Protein AF-A0A7L3MEQ2-F1 (afdb_monomer)

InterPro domains:
  IPR001356 Homeodomain [PF00046] (58-109)
  IPR001356 Homeodomain [PS50071] (55-110)
  IPR001356 Homeodomain [cd00086] (55-109)
  IPR009057 Homedomain-like superfamily [SSF46689] (55-109)
  IPR017970 Homeobox, conserved site [PS00027] (86-109)
  IPR031701 Homeobox protein SIX1, N-terminal SD domain [PF16878] (5-46)

Sequence (110 aa):
YCKAEEKEELVQLWHEIHYRRVMKKQQTDFLTPLQKFRCRKRNPPPISLCPEGLKNRNYSEEVRQHLHRFAAEVTANPDKKQREGLAQDMNLQPTQVYNWFANYRRRQKS

Radius of gyration: 19.05 Å; Cα contacts (8 Å, |Δi|>4): 54; chains: 1; bounding box: 41×40×46 Å

Nearest PDB structures (foldseek):
  2d5v-assembly2_B  TM=6.327E-01  e=1.470E-02  Rattus norvegicus
  1x2m-assembly1_A  TM=7.066E-01  e=2.693E-02  Mus musculus
  1uhs-assembly1_A  TM=7.875E-01  e=6.288E-02  Mus musculus
  3a01-assembly2_F  TM=8.171E-01  e=1.085E-01  Drosophila melanogaster
  5wc9-assembly2_F  TM=6.638E-01  e=9.608E-02  Homo sapiens

Solvent-accessible surface area (backbone atoms only — not comparable to full-atom values): 6622 Å² total; per-residue (Å²): 135,84,52,72,66,60,42,50,52,52,51,51,50,53,50,49,58,54,48,54,54,51,23,64,75,67,75,40,97,72,72,56,74,67,54,49,50,53,48,44,71,75,55,63,76,55,54,93,72,32,79,85,53,81,80,78,85,68,75,54,70,66,58,50,52,52,54,52,48,42,36,74,77,74,44,66,74,66,53,73,69,55,30,46,50,55,9,61,79,65,76,47,53,47,66,57,46,50,52,47,39,58,50,51,57,52,60,77,75,108

Secondary structure (DSSP, 8-state):
---HHHHHHHHHHHHHHHHHHHHHHHT-S---HHHHHHHHHHSPPPTTT-TT-S---SPPHHHHHHHHHHHHHT-SS--HHHHHHHHHHTT--HHHHHHHHHHHHHHHT-

Mean predicted aligned error: 6.54 Å

Foldseek 3Di:
DQDPVNLVVVQVVQLVVQQVVVCVVVVHPDDDPVRSVVSCVVRPDDCVSPVVTDPDPDDDPVLVVVLVCCCVPPHLDDDQVRLVVSCVVRVHDSVVSVVVSVVVVVVVVD

Structure (mmCIF, N/CA/C/O backbone):
data_AF-A0A7L3MEQ2-F1
#
_entry.id   AF-A0A7L3MEQ2-F1
#
loop_
_atom_site.group_PDB
_atom_site.id
_atom_site.type_symbol
_atom_site.label_atom_id
_atom_site.label_alt_id
_atom_site.label_comp_id
_atom_site.label_asym_id
_atom_site.label_entity_id
_atom_site.label_seq_id
_atom_site.pdbx_PDB_ins_code
_atom_site.Cartn_x
_atom_site.Cartn_y
_atom_site.Cartn_z
_atom_site.occupancy
_atom_site.B_iso_or_equiv
_atom_site.auth_seq_id
_atom_site.auth_comp_id
_atom_site.auth_asym_id
_atom_site.auth_atom_id
_atom_site.pdbx_PDB_model_num
ATOM 1 N N . TYR A 1 1 ? -24.417 21.420 8.925 1.00 51.28 1 TYR A N 1
ATOM 2 C CA . TYR A 1 1 ? -23.132 21.067 8.292 1.00 51.28 1 TYR A CA 1
ATOM 3 C C . TYR A 1 1 ? -22.180 20.665 9.405 1.00 51.28 1 TYR A C 1
ATOM 5 O O . TYR A 1 1 ? -21.878 21.510 10.232 1.00 51.28 1 TYR A O 1
ATOM 13 N N . CYS A 1 2 ? -21.806 19.388 9.489 1.00 57.00 2 CYS A N 1
ATOM 14 C CA . CYS A 1 2 ? -20.800 18.907 10.445 1.00 57.00 2 CYS A CA 1
ATOM 15 C C . CYS A 1 2 ? -19.416 19.306 9.907 1.00 57.00 2 CYS A C 1
ATOM 17 O O . CYS A 1 2 ? -19.171 19.151 8.705 1.00 57.00 2 CYS A O 1
ATOM 19 N N . LYS A 1 3 ? -18.557 19.896 10.740 1.00 68.00 3 LYS A N 1
ATOM 20 C CA . LYS A 1 3 ? -17.231 20.380 10.324 1.00 68.00 3 LYS A CA 1
ATOM 21 C C . LYS A 1 3 ? -16.313 19.197 9.990 1.00 68.00 3 LYS A C 1
ATOM 23 O O . LYS A 1 3 ? -16.517 18.082 10.463 1.00 68.00 3 LYS A O 1
ATOM 28 N N . ALA A 1 4 ? -15.295 19.424 9.159 1.00 66.31 4 ALA A N 1
ATOM 29 C CA . ALA A 1 4 ? -14.354 18.370 8.763 1.00 66.31 4 ALA A CA 1
ATOM 30 C C . ALA A 1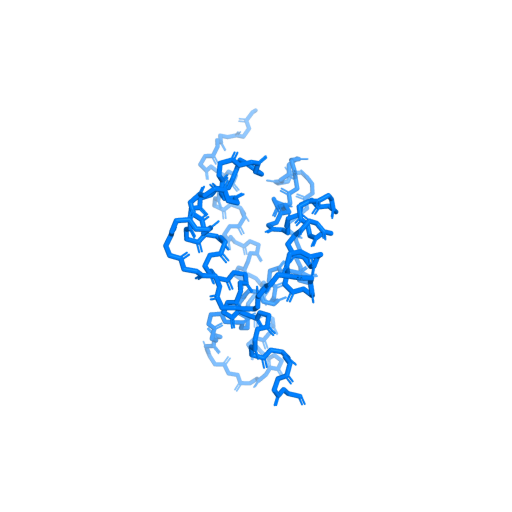 4 ? -13.616 17.753 9.970 1.00 66.31 4 ALA A C 1
ATOM 32 O O . ALA A 1 4 ? -13.458 16.538 10.020 1.00 66.31 4 ALA A O 1
ATOM 33 N N . GLU A 1 5 ? -13.262 18.570 10.966 1.00 67.12 5 GLU A N 1
ATOM 34 C CA . GLU A 1 5 ? -12.628 18.141 12.224 1.00 67.12 5 GLU A CA 1
ATOM 35 C C . GLU A 1 5 ? -13.544 17.222 13.050 1.00 67.12 5 GLU A C 1
ATOM 37 O O . GLU A 1 5 ? -13.137 16.132 13.444 1.00 67.12 5 GLU A O 1
ATOM 42 N N . GLU A 1 6 ? -14.822 17.585 13.202 1.00 71.31 6 GLU A N 1
ATOM 43 C CA . GLU A 1 6 ? -15.826 16.757 13.895 1.00 71.31 6 GLU A CA 1
ATOM 44 C C . GLU A 1 6 ? -15.971 15.379 13.225 1.00 71.31 6 GLU A C 1
A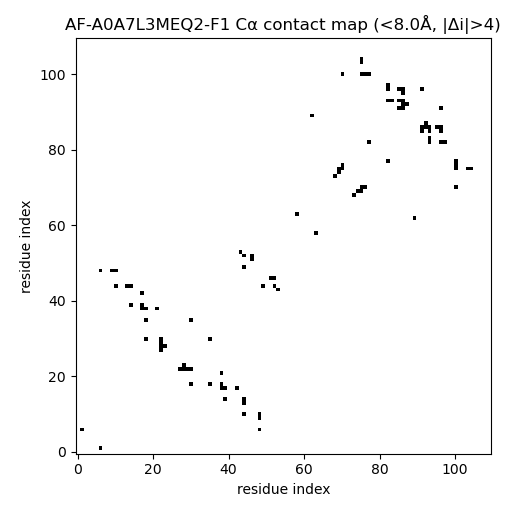TOM 46 O O . GLU A 1 6 ? -16.118 14.346 13.877 1.00 71.31 6 GLU A O 1
ATOM 51 N N . LYS A 1 7 ? -15.879 15.331 11.893 1.00 76.25 7 LYS A N 1
ATOM 52 C CA . LYS A 1 7 ? -15.942 14.082 11.128 1.00 76.25 7 LYS A CA 1
ATOM 53 C C . LYS A 1 7 ? -14.703 13.205 11.337 1.00 76.25 7 LYS A C 1
ATOM 55 O O . LYS A 1 7 ? -14.833 11.980 11.377 1.00 76.25 7 LYS A O 1
ATOM 60 N N . GLU A 1 8 ? -13.520 13.797 11.492 1.00 81.94 8 GLU A N 1
ATOM 61 C CA . GLU A 1 8 ? -12.298 13.058 11.828 1.00 81.94 8 GLU A CA 1
ATOM 62 C C . GLU A 1 8 ? -12.371 12.452 13.231 1.00 81.94 8 GLU A C 1
ATOM 64 O O . GLU A 1 8 ? -12.064 11.268 13.397 1.00 81.94 8 GLU A O 1
ATOM 69 N N . GLU A 1 9 ? -12.849 13.209 14.218 1.00 87.69 9 GLU A N 1
ATOM 70 C CA . GLU A 1 9 ? -13.056 12.728 15.588 1.00 87.69 9 GLU A CA 1
ATOM 71 C C . GLU A 1 9 ? -14.042 11.554 15.639 1.00 87.69 9 GLU A C 1
ATOM 73 O O . GLU A 1 9 ? -13.774 10.529 16.271 1.00 87.69 9 GLU A O 1
ATOM 78 N N . LEU 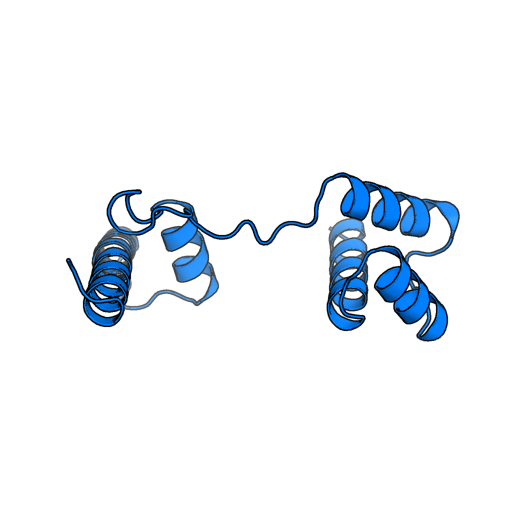A 1 10 ? -15.152 11.636 14.897 1.00 89.81 10 LEU A N 1
ATOM 79 C CA . LEU A 1 10 ? -16.134 10.551 14.812 1.00 89.81 10 LEU A CA 1
ATOM 80 C C . LEU A 1 10 ? -15.544 9.275 14.195 1.00 89.81 10 LEU A C 1
ATOM 82 O O . LEU A 1 10 ? -15.837 8.163 14.644 1.00 89.81 10 LEU A O 1
ATOM 86 N N . VAL A 1 11 ? -14.676 9.411 13.190 1.00 89.19 11 VAL A N 1
ATOM 87 C CA . VAL A 1 11 ? -13.953 8.274 12.602 1.00 89.19 11 VAL A CA 1
ATOM 88 C C . VAL A 1 11 ? -12.941 7.687 13.592 1.00 89.19 11 VAL A C 1
ATOM 90 O O . VAL A 1 11 ? -12.785 6.463 13.661 1.00 89.19 11 VAL A O 1
ATOM 93 N N . GLN A 1 12 ? -12.259 8.519 14.381 1.00 91.00 12 GLN A N 1
ATOM 94 C CA . GLN A 1 12 ? -11.364 8.046 15.440 1.00 91.00 12 GLN A CA 1
ATOM 95 C C . GLN A 1 12 ? -12.132 7.263 16.512 1.00 91.00 12 GLN A C 1
ATOM 97 O O . GLN A 1 12 ? -11.740 6.137 16.833 1.00 91.00 12 GLN A O 1
ATOM 102 N N . LEU A 1 13 ? -13.265 7.793 16.979 1.00 94.25 13 LEU A N 1
ATOM 103 C CA . LEU A 1 13 ? -14.128 7.134 17.957 1.00 94.25 13 LEU A CA 1
ATOM 104 C C . LEU A 1 13 ? -14.656 5.791 17.435 1.00 94.25 13 LEU A C 1
ATOM 106 O O . LEU A 1 13 ? -14.622 4.786 18.150 1.00 94.25 13 LEU A O 1
ATOM 110 N N . TRP A 1 14 ? -15.076 5.739 16.167 1.00 94.06 14 TRP A N 1
ATOM 111 C CA . TRP A 1 14 ? -15.472 4.494 15.508 1.00 94.06 14 TRP A CA 1
ATOM 112 C C . TRP A 1 14 ? -14.360 3.441 15.588 1.00 94.06 14 TRP A C 1
ATOM 114 O O . TRP A 1 14 ? -14.583 2.312 16.036 1.00 94.06 14 TRP A O 1
ATOM 124 N N . HIS A 1 15 ? -13.134 3.810 15.206 1.00 94.50 15 HIS A N 1
ATOM 125 C CA . HIS A 1 15 ? -11.994 2.902 15.283 1.00 94.50 15 HIS A CA 1
ATOM 126 C C . HIS A 1 15 ? -11.721 2.429 16.714 1.00 94.50 15 HIS A C 1
ATOM 128 O O . HIS A 1 15 ? -11.468 1.241 16.921 1.00 94.50 15 HIS A O 1
ATOM 134 N N . GLU A 1 16 ? -11.795 3.325 17.696 1.00 96.06 16 GLU A N 1
ATOM 135 C CA . GLU A 1 16 ? -11.529 2.999 19.093 1.00 96.06 16 GLU A CA 1
ATOM 136 C C . GLU A 1 16 ? -12.547 2.013 19.674 1.00 96.06 16 GLU A C 1
ATOM 138 O O . GLU A 1 16 ? -12.154 1.020 20.296 1.00 96.06 16 GLU A O 1
ATOM 143 N N . ILE A 1 17 ? -13.839 2.203 19.392 1.00 96.62 17 ILE A N 1
ATOM 144 C CA . ILE A 1 17 ? -14.897 1.263 19.792 1.00 96.62 17 ILE A CA 1
ATOM 145 C C . ILE A 1 17 ? -14.588 -0.143 19.262 1.00 96.62 17 ILE A C 1
ATOM 147 O O . ILE A 1 17 ? -14.666 -1.132 20.000 1.00 96.62 17 ILE A O 1
ATOM 151 N N . HIS A 1 18 ? -14.198 -0.254 17.991 1.00 97.06 18 HIS A N 1
ATOM 152 C CA . HIS A 1 18 ? -13.872 -1.545 17.392 1.00 97.06 18 HIS A CA 1
ATOM 153 C C . HIS A 1 18 ? -12.564 -2.142 17.928 1.00 97.06 18 HIS A C 1
ATOM 155 O O . HIS A 1 18 ? -12.501 -3.359 18.124 1.00 97.06 18 HIS A O 1
ATOM 161 N N . TYR A 1 19 ? -11.549 -1.329 18.234 1.00 97.75 19 TYR A N 1
ATOM 162 C CA . TYR A 1 19 ? -10.332 -1.816 18.888 1.00 97.75 19 TYR A CA 1
ATOM 163 C C . TYR A 1 19 ? -10.632 -2.399 20.264 1.00 97.75 19 TYR A C 1
ATOM 165 O O . TYR A 1 19 ? -10.241 -3.538 20.513 1.00 97.75 19 TYR A O 1
ATOM 173 N N . ARG A 1 20 ? -11.397 -1.691 21.106 1.00 97.25 20 ARG A N 1
ATOM 174 C CA . ARG A 1 20 ?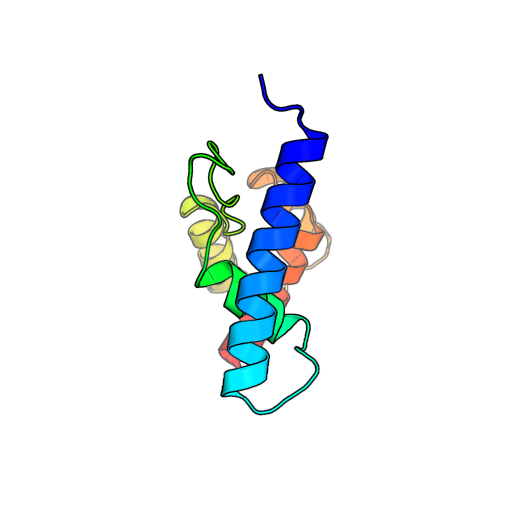 -11.789 -2.168 22.443 1.00 97.25 20 ARG A CA 1
ATOM 175 C C . ARG A 1 20 ? -12.560 -3.489 22.375 1.00 97.25 20 ARG A C 1
ATOM 177 O O . ARG A 1 20 ? -12.310 -4.397 23.164 1.00 97.25 20 ARG A O 1
ATOM 184 N N . ARG A 1 21 ? -13.450 -3.653 21.388 1.00 96.81 21 ARG A N 1
ATOM 185 C CA . ARG A 1 21 ? -14.163 -4.927 21.154 1.00 96.81 21 ARG A CA 1
ATOM 186 C C . ARG A 1 21 ? -13.212 -6.075 20.802 1.00 96.81 21 ARG A C 1
ATOM 188 O O . ARG A 1 21 ? -13.383 -7.185 21.303 1.00 96.81 21 ARG A O 1
ATOM 195 N N . VAL A 1 22 ? -12.218 -5.827 19.947 1.00 96.94 22 VAL A N 1
ATOM 196 C CA . VAL A 1 22 ? -11.224 -6.844 19.563 1.00 96.94 22 VAL A CA 1
ATOM 197 C C . VAL A 1 22 ? -10.293 -7.179 20.730 1.00 96.94 22 VAL A C 1
ATOM 199 O O . VAL A 1 22 ? -10.052 -8.359 20.969 1.00 96.94 22 VAL A O 1
ATOM 202 N N . MET A 1 23 ? -9.831 -6.170 21.469 1.00 97.44 23 MET A N 1
ATOM 203 C CA . MET A 1 23 ? -9.029 -6.297 22.693 1.00 97.44 23 MET A CA 1
ATOM 204 C C . MET A 1 23 ? -9.732 -7.174 23.731 1.00 97.44 23 MET A C 1
ATOM 206 O O . MET A 1 23 ? -9.176 -8.182 24.156 1.00 97.44 23 MET A O 1
ATOM 210 N N . LYS A 1 24 ? -11.010 -6.887 24.022 1.00 97.12 24 LYS A N 1
ATOM 211 C CA . LYS A 1 24 ? -11.839 -7.701 24.925 1.00 97.12 24 LYS A CA 1
ATOM 212 C C . LYS A 1 24 ? -11.939 -9.158 24.465 1.00 97.12 24 LYS A C 1
ATOM 214 O O . LYS A 1 24 ? -11.816 -10.066 25.278 1.00 97.12 24 LYS A O 1
ATOM 219 N N . LYS A 1 25 ? -12.146 -9.396 23.164 1.00 95.81 25 LYS A N 1
ATOM 220 C CA . LYS A 1 25 ? -12.238 -10.758 22.609 1.00 95.81 25 LYS A CA 1
ATOM 221 C C . LYS A 1 25 ? -10.911 -11.520 22.698 1.00 95.81 25 LYS A C 1
ATOM 223 O O . LYS A 1 25 ? -10.926 -12.732 22.869 1.00 95.81 25 LYS A O 1
ATOM 228 N N . GLN A 1 26 ? -9.790 -10.826 22.527 1.00 95.31 26 GLN A N 1
ATOM 229 C CA . GLN A 1 26 ? -8.446 -11.411 22.547 1.00 95.31 26 GLN A CA 1
ATOM 230 C C . GLN A 1 26 ? -7.808 -11.408 23.942 1.00 95.31 26 GLN A C 1
ATOM 232 O O . GLN A 1 26 ? -6.691 -11.893 24.065 1.00 95.31 26 GLN A O 1
ATOM 237 N N . GLN A 1 27 ? -8.500 -10.876 24.958 1.00 96.06 27 GLN A N 1
ATOM 238 C CA . GLN A 1 27 ? -7.989 -10.706 26.323 1.00 96.06 27 GLN A CA 1
ATOM 239 C C . GLN A 1 27 ? -6.617 -10.012 26.335 1.00 96.06 27 GLN A C 1
ATOM 241 O O . GLN A 1 27 ? -5.653 -10.494 26.919 1.00 96.06 27 GLN A O 1
ATOM 246 N N . THR A 1 28 ? -6.521 -8.890 25.621 1.00 95.12 28 THR A N 1
ATOM 247 C CA . THR A 1 28 ? -5.295 -8.092 25.513 1.00 95.12 28 THR A CA 1
ATOM 248 C C . THR A 1 28 ? -5.612 -6.610 25.605 1.00 95.12 28 THR A C 1
ATOM 250 O O . THR A 1 28 ? -6.638 -6.169 25.089 1.00 95.12 28 THR A O 1
ATOM 253 N N . ASP A 1 29 ? -4.706 -5.838 26.195 1.00 94.19 29 ASP A N 1
ATOM 254 C CA . ASP A 1 29 ? -4.870 -4.392 26.368 1.00 94.19 29 ASP A CA 1
ATOM 255 C C . ASP A 1 29 ? -4.312 -3.579 25.191 1.00 94.19 29 ASP A C 1
ATOM 257 O O . ASP A 1 29 ? -4.520 -2.368 25.101 1.00 94.19 29 ASP A O 1
ATOM 261 N N . PHE A 1 30 ? -3.617 -4.224 24.246 1.00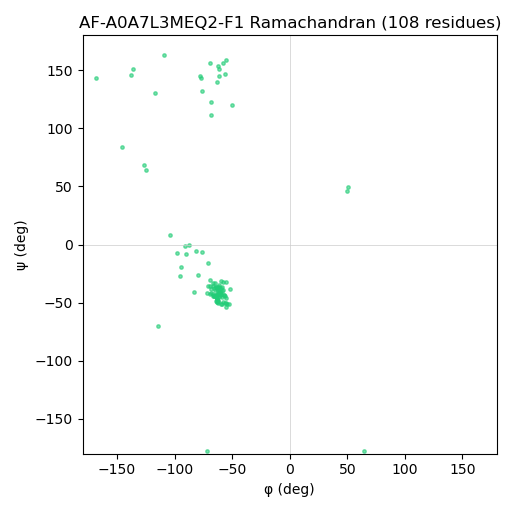 94.69 30 PHE A N 1
ATOM 262 C CA . PHE A 1 30 ? -3.045 -3.545 23.087 1.00 94.69 30 PHE A CA 1
ATOM 263 C C . PHE A 1 30 ? -3.263 -4.319 21.782 1.00 94.69 30 PHE A C 1
ATOM 265 O O . PHE A 1 30 ? -3.345 -5.541 21.738 1.00 94.69 30 PHE A O 1
ATOM 272 N N . LEU A 1 31 ? -3.334 -3.581 20.671 1.00 97.12 31 LEU A N 1
ATOM 273 C CA . LEU A 1 31 ? -3.353 -4.151 19.325 1.00 97.12 31 LEU A CA 1
ATOM 274 C C . LEU A 1 31 ? -2.115 -3.690 18.570 1.00 97.12 31 LEU A C 1
ATOM 276 O O . LEU A 1 31 ? -1.849 -2.488 18.476 1.00 97.12 31 LEU A O 1
ATOM 280 N N . THR A 1 32 ? -1.415 -4.638 17.955 1.00 96.81 32 THR A N 1
ATOM 281 C CA . THR A 1 32 ? -0.337 -4.354 17.005 1.00 96.81 32 THR A CA 1
ATOM 282 C C . THR A 1 32 ? -0.850 -3.504 15.832 1.00 96.81 32 THR A C 1
ATOM 284 O O . THR A 1 32 ? -2.041 -3.564 15.487 1.00 96.81 32 THR A O 1
ATOM 287 N N . PRO A 1 33 ? 0.024 -2.753 15.136 1.00 96.75 33 PRO A N 1
ATOM 288 C CA . PRO A 1 33 ? -0.367 -1.988 13.951 1.00 96.75 33 PRO A CA 1
ATOM 289 C C . PRO A 1 33 ? -1.111 -2.824 12.895 1.00 96.75 33 PRO A C 1
ATOM 291 O O . PRO A 1 33 ? -2.097 -2.358 12.318 1.00 96.75 33 PRO A O 1
ATOM 294 N N . LEU A 1 34 ? -0.703 -4.085 12.691 1.00 94.56 34 LEU A N 1
ATOM 295 C CA . LEU A 1 34 ? -1.355 -5.009 11.761 1.00 94.56 34 LEU A CA 1
ATOM 296 C C . LEU A 1 34 ? -2.756 -5.424 12.234 1.00 94.56 34 LEU A C 1
ATOM 298 O O . LEU A 1 34 ? -3.685 -5.480 11.425 1.00 94.56 34 LEU A O 1
ATOM 302 N N . GLN A 1 35 ? -2.939 -5.693 13.530 1.00 95.88 35 GLN A N 1
ATOM 303 C CA . GLN A 1 35 ? -4.263 -5.980 14.092 1.00 95.88 35 GLN A CA 1
ATOM 304 C C . GLN A 1 35 ? -5.188 -4.766 13.978 1.00 95.88 35 GLN A C 1
ATOM 306 O O . GLN A 1 35 ? -6.321 -4.925 13.522 1.00 95.88 35 GLN A O 1
ATOM 311 N N . LYS A 1 36 ? -4.705 -3.555 14.296 1.00 96.19 36 LYS A N 1
ATOM 312 C CA . LYS A 1 36 ? -5.478 -2.315 14.110 1.00 96.19 36 LYS A CA 1
ATOM 313 C C . LYS A 1 36 ? -5.879 -2.136 12.643 1.00 96.19 36 LYS A C 1
ATOM 315 O O . LYS A 1 36 ? -7.044 -1.881 12.355 1.00 96.19 36 LYS A O 1
ATOM 320 N N . PHE A 1 37 ? -4.955 -2.349 11.704 1.00 92.38 37 PHE A N 1
ATOM 321 C CA . PHE A 1 37 ? -5.249 -2.308 10.268 1.00 92.38 37 PHE A CA 1
ATOM 322 C C . PHE A 1 37 ? -6.337 -3.313 9.858 1.00 92.38 37 PHE A C 1
ATOM 324 O O . PHE A 1 37 ? -7.312 -2.938 9.208 1.00 92.38 37 PHE A O 1
ATOM 331 N N . ARG A 1 38 ? -6.211 -4.581 10.271 1.00 93.94 38 ARG A N 1
ATOM 332 C CA . ARG A 1 38 ? -7.213 -5.625 9.991 1.00 93.94 38 ARG A CA 1
ATOM 333 C C . ARG A 1 38 ? -8.572 -5.296 10.613 1.00 93.94 38 ARG A C 1
ATOM 335 O O . ARG A 1 38 ? -9.597 -5.564 9.994 1.00 93.94 38 ARG A O 1
ATOM 342 N N . CYS A 1 39 ? -8.582 -4.709 11.809 1.00 95.12 39 CYS A N 1
ATOM 343 C CA . CYS A 1 39 ? -9.794 -4.272 12.491 1.00 95.12 39 CYS A CA 1
ATOM 344 C C . CYS A 1 39 ? -10.518 -3.174 11.697 1.00 95.12 39 CYS A C 1
ATOM 346 O O . CYS A 1 39 ? -11.697 -3.351 11.396 1.00 95.12 39 CYS A O 1
ATOM 348 N N . ARG A 1 40 ? -9.810 -2.121 11.258 1.00 92.44 40 ARG A N 1
ATOM 349 C CA . ARG A 1 40 ? -10.381 -1.061 10.403 1.00 92.44 40 ARG A CA 1
ATOM 350 C C . ARG A 1 40 ? -10.898 -1.598 9.072 1.00 92.44 40 ARG A C 1
ATOM 352 O O . ARG A 1 40 ? -11.970 -1.217 8.629 1.00 92.44 40 ARG A O 1
ATOM 359 N N . LYS A 1 41 ? -10.160 -2.526 8.450 1.00 89.44 41 LYS A N 1
ATOM 360 C CA . LYS A 1 41 ? -10.570 -3.142 7.178 1.00 89.44 41 LYS A CA 1
ATOM 361 C C . LYS A 1 41 ? -11.862 -3.959 7.310 1.00 89.44 41 LYS A C 1
ATOM 363 O O . LYS A 1 41 ? -12.650 -3.985 6.376 1.00 89.44 41 LYS A O 1
ATOM 368 N N . ARG A 1 42 ? -12.065 -4.642 8.442 1.00 92.44 42 ARG A N 1
ATOM 369 C CA . ARG A 1 42 ? -13.286 -5.425 8.716 1.00 92.44 42 ARG A CA 1
ATOM 370 C C . ARG A 1 42 ? -14.465 -4.569 9.174 1.00 92.44 42 ARG A C 1
ATOM 372 O O . ARG A 1 42 ? -15.597 -4.993 9.004 1.00 92.44 42 ARG A O 1
ATOM 379 N N . ASN A 1 43 ? -14.195 -3.411 9.771 1.00 92.44 43 ASN A N 1
ATOM 380 C CA . ASN A 1 43 ? -15.201 -2.512 10.330 1.00 92.44 43 ASN A CA 1
ATOM 381 C C . ASN A 1 43 ? -15.013 -1.106 9.735 1.00 92.44 43 ASN A C 1
ATOM 383 O O . ASN A 1 43 ? -14.546 -0.205 10.442 1.00 92.44 43 ASN A O 1
ATOM 387 N N . PRO A 1 44 ? -15.287 -0.916 8.431 1.00 90.25 44 PRO A N 1
ATOM 388 C CA . PRO A 1 44 ? -15.184 0.401 7.817 1.00 90.25 44 PRO A CA 1
ATOM 389 C C . PRO A 1 44 ? -16.170 1.375 8.486 1.00 90.25 44 PRO A C 1
ATOM 391 O O . PRO A 1 44 ? -17.258 0.944 8.873 1.00 90.25 44 PRO A O 1
ATOM 394 N N . PRO A 1 45 ? -15.822 2.668 8.627 1.00 89.31 45 PRO A N 1
ATOM 395 C CA . PRO A 1 45 ? -16.783 3.677 9.054 1.00 89.31 45 PRO A CA 1
ATOM 396 C C . PRO A 1 45 ? -18.010 3.696 8.127 1.00 89.31 45 PRO A C 1
ATOM 398 O O . PRO A 1 45 ? -17.866 3.453 6.924 1.00 89.31 45 PRO A O 1
ATOM 401 N N . PRO A 1 46 ? -19.209 3.993 8.650 1.00 88.00 46 PRO A N 1
ATOM 402 C CA . PRO A 1 46 ? -20.412 4.121 7.835 1.00 88.00 46 PRO A CA 1
ATOM 403 C C . PRO A 1 46 ? -20.292 5.262 6.813 1.00 88.00 46 PRO A C 1
ATOM 405 O O . PRO A 1 46 ? -19.596 6.251 7.044 1.00 88.00 46 PRO A O 1
ATOM 408 N N . ILE A 1 47 ? -21.023 5.150 5.697 1.00 83.38 47 ILE A N 1
ATOM 409 C CA . ILE A 1 47 ? -20.999 6.109 4.571 1.00 83.38 47 ILE A CA 1
ATOM 410 C C . ILE A 1 47 ? -21.365 7.532 5.025 1.00 83.38 47 ILE A C 1
ATOM 412 O O . ILE A 1 47 ? -20.805 8.505 4.528 1.00 83.38 47 ILE A O 1
ATOM 416 N N . SER A 1 48 ? -22.236 7.662 6.030 1.00 83.56 48 SER A N 1
ATOM 417 C CA . SER A 1 48 ? -22.579 8.950 6.648 1.00 83.56 48 SER A CA 1
ATOM 418 C C . SER A 1 48 ? -21.369 9.671 7.258 1.00 83.56 48 SER A C 1
ATOM 420 O O . SER A 1 48 ? -21.316 10.898 7.239 1.00 83.56 48 SER A O 1
ATOM 422 N N . LEU A 1 49 ? -20.376 8.923 7.752 1.00 79.62 49 LEU A N 1
ATOM 423 C CA . LEU A 1 49 ? -19.117 9.449 8.289 1.00 79.62 49 LEU A CA 1
ATOM 424 C C . LEU A 1 49 ? -17.998 9.488 7.243 1.00 79.62 49 LEU A C 1
ATOM 426 O O . LEU A 1 49 ? -17.028 10.218 7.415 1.00 79.62 49 LEU A O 1
ATOM 430 N N . CYS A 1 50 ? -18.103 8.731 6.151 1.00 75.00 50 CYS A N 1
ATOM 431 C CA . CYS A 1 50 ? -17.103 8.693 5.086 1.00 75.00 50 CYS A CA 1
ATOM 432 C C . CYS A 1 50 ? -17.776 8.493 3.710 1.00 75.00 50 CYS A C 1
ATOM 434 O O . CYS A 1 50 ? -17.859 7.361 3.233 1.00 75.00 50 CYS A O 1
ATOM 436 N N . PRO A 1 51 ? -18.255 9.575 3.061 1.00 70.06 51 PRO A N 1
ATOM 437 C CA . PRO A 1 51 ? -19.006 9.505 1.803 1.00 70.06 51 PRO A CA 1
ATOM 438 C C . PRO A 1 51 ? -18.195 8.917 0.645 1.00 70.06 51 PRO A C 1
ATOM 440 O O . PRO A 1 51 ? -18.719 8.159 -0.160 1.00 70.06 51 PRO A O 1
ATOM 443 N N . GLU A 1 52 ? -16.897 9.222 0.596 1.00 67.88 52 GLU A N 1
ATOM 444 C CA . GLU A 1 52 ? -15.950 8.690 -0.396 1.00 67.88 52 GLU A CA 1
ATOM 445 C C . GLU A 1 52 ? -15.536 7.235 -0.106 1.00 67.88 52 GLU A C 1
ATOM 447 O O . GLU A 1 52 ? -14.830 6.610 -0.899 1.00 67.88 52 GLU A O 1
ATOM 452 N N . GLY A 1 53 ? -15.959 6.686 1.038 1.00 67.44 53 GLY A N 1
ATOM 453 C CA . GLY A 1 53 ? -15.536 5.382 1.524 1.00 67.44 53 GLY A CA 1
ATOM 454 C C . GLY A 1 53 ? -14.043 5.313 1.865 1.00 67.44 53 GLY A C 1
ATOM 455 O O . GLY A 1 53 ? -13.278 6.277 1.790 1.00 67.44 53 GLY A O 1
ATOM 456 N N . LEU A 1 54 ? -13.592 4.124 2.269 1.00 68.94 54 LEU A N 1
ATOM 457 C CA . LEU A 1 54 ? -12.166 3.893 2.478 1.00 68.94 54 LEU A CA 1
ATOM 458 C C . LEU A 1 54 ? -11.437 3.928 1.130 1.00 68.94 54 LEU A C 1
ATOM 460 O O . LEU A 1 54 ? -11.712 3.103 0.259 1.00 68.94 54 LEU A O 1
ATOM 464 N N . LYS A 1 55 ? -10.444 4.817 0.996 1.00 69.06 55 LYS A N 1
ATOM 465 C CA . LYS A 1 55 ? -9.561 4.864 -0.180 1.00 69.06 55 LYS A CA 1
ATOM 466 C C . LYS A 1 55 ? -9.007 3.469 -0.489 1.00 69.06 55 LYS A C 1
ATOM 468 O O . LYS A 1 55 ? -8.309 2.871 0.340 1.00 69.06 55 LYS A O 1
ATOM 473 N N . ASN A 1 56 ? -9.290 2.966 -1.690 1.00 72.44 56 ASN A N 1
ATOM 474 C CA . ASN A 1 56 ? -8.705 1.725 -2.175 1.00 72.44 56 ASN A CA 1
ATOM 475 C C . ASN A 1 56 ? -7.207 1.948 -2.412 1.00 72.44 56 ASN A C 1
ATOM 477 O O . ASN A 1 56 ? -6.810 2.708 -3.287 1.00 72.44 56 ASN A O 1
ATOM 481 N N . ARG A 1 57 ? -6.370 1.305 -1.593 1.00 79.00 57 ARG A N 1
ATOM 482 C CA . ARG A 1 57 ? -4.905 1.403 -1.696 1.00 79.00 57 ARG A CA 1
ATOM 483 C C . ARG A 1 57 ? -4.306 0.384 -2.667 1.00 79.00 57 ARG A C 1
ATOM 485 O O . ARG A 1 57 ? -3.086 0.327 -2.795 1.00 79.00 57 ARG A O 1
ATOM 492 N N . ASN A 1 58 ? -5.132 -0.462 -3.280 1.00 86.12 58 ASN A N 1
ATOM 493 C CA . ASN A 1 58 ? -4.661 -1.410 -4.278 1.00 86.12 58 ASN A CA 1
ATOM 494 C C . ASN A 1 58 ? -4.434 -0.687 -5.604 1.00 86.12 58 ASN A C 1
ATOM 496 O O . ASN A 1 58 ? -5.197 0.203 -5.971 1.00 86.12 58 ASN A O 1
ATOM 500 N N . TYR A 1 59 ? -3.412 -1.120 -6.337 1.00 90.94 59 TYR A N 1
ATOM 501 C CA . TYR A 1 59 ? -3.215 -0.694 -7.716 1.00 90.94 59 TYR A CA 1
ATOM 502 C C . TYR A 1 59 ? -4.402 -1.114 -8.593 1.00 90.9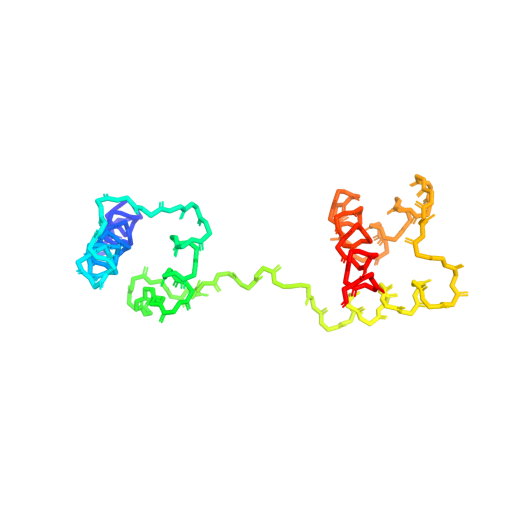4 59 TYR A C 1
ATOM 504 O O . TYR A 1 59 ? -5.041 -2.148 -8.333 1.00 90.94 59 TYR A O 1
ATOM 512 N N . SER A 1 60 ? -4.664 -0.328 -9.642 1.00 92.62 60 SER A N 1
ATOM 513 C CA . SER A 1 60 ? -5.629 -0.690 -10.681 1.00 92.62 60 SER A CA 1
ATOM 514 C C . SER A 1 60 ? -5.278 -2.053 -11.287 1.00 92.62 60 SER A C 1
ATOM 516 O O . SER A 1 60 ? -4.152 -2.544 -11.168 1.00 92.62 60 SER A O 1
ATOM 518 N N . GLU A 1 61 ? -6.267 -2.702 -11.898 1.00 94.50 61 GLU A N 1
ATOM 519 C CA . GLU A 1 61 ? -6.050 -3.982 -12.579 1.00 94.50 61 GLU A CA 1
ATOM 520 C C . GLU A 1 61 ? -4.960 -3.865 -13.653 1.00 94.50 61 GLU A C 1
ATOM 522 O O . GLU A 1 61 ? -4.038 -4.672 -13.669 1.00 94.50 61 GLU A O 1
ATOM 527 N N . GLU A 1 62 ? -4.999 -2.800 -14.452 1.00 95.69 62 GLU A N 1
ATOM 528 C CA . GLU A 1 62 ? -4.008 -2.507 -15.490 1.00 95.69 62 GLU A CA 1
ATOM 529 C C . GLU A 1 62 ? -2.577 -2.439 -14.940 1.00 95.69 62 GLU A C 1
ATOM 531 O O . GLU A 1 62 ? -1.692 -3.154 -15.412 1.00 95.69 62 GLU A O 1
ATOM 536 N N . VAL A 1 63 ? -2.357 -1.662 -13.873 1.00 96.62 63 VAL A N 1
ATOM 537 C CA . VAL A 1 63 ? -1.042 -1.551 -13.225 1.00 96.62 63 VAL A CA 1
ATOM 538 C C . VAL A 1 63 ? -0.575 -2.904 -12.690 1.00 96.62 63 VAL A C 1
ATOM 540 O O . VAL A 1 63 ? 0.596 -3.263 -12.818 1.00 96.62 63 VAL A O 1
ATOM 543 N N . ARG A 1 64 ? -1.483 -3.689 -12.092 1.00 95.69 64 ARG A N 1
ATOM 544 C CA . ARG A 1 64 ? -1.143 -5.030 -11.597 1.00 95.69 64 ARG A CA 1
ATOM 545 C C . ARG A 1 64 ? -0.717 -5.944 -12.736 1.00 95.69 64 ARG A C 1
ATOM 547 O O . ARG A 1 64 ? 0.318 -6.593 -12.606 1.00 95.69 64 ARG A O 1
ATOM 554 N N . GLN A 1 65 ? -1.476 -5.987 -13.826 1.00 96.69 65 GLN A N 1
ATOM 555 C CA . GLN A 1 65 ? -1.163 -6.821 -14.985 1.00 96.69 65 GLN A CA 1
ATOM 556 C C . GLN A 1 65 ? 0.169 -6.427 -15.615 1.00 96.69 65 GLN A C 1
ATOM 558 O O . GLN A 1 65 ? 0.983 -7.302 -15.899 1.00 96.69 65 GLN A O 1
ATOM 563 N N . HIS A 1 66 ? 0.426 -5.128 -15.764 1.00 97.50 66 HIS A N 1
ATOM 564 C CA . HIS A 1 66 ? 1.676 -4.632 -16.326 1.00 97.50 66 HIS A CA 1
ATOM 565 C C . HIS A 1 66 ? 2.888 -5.032 -15.469 1.00 97.50 66 HIS A C 1
ATOM 567 O O . HIS A 1 66 ? 3.849 -5.605 -15.980 1.00 97.50 66 HIS A O 1
ATOM 573 N N . LEU A 1 67 ? 2.824 -4.815 -14.150 1.00 97.38 67 LEU A N 1
ATOM 574 C CA . LEU A 1 67 ? 3.888 -5.217 -13.223 1.00 97.38 67 LEU A CA 1
ATOM 575 C C . LEU A 1 67 ? 4.111 -6.737 -13.217 1.00 97.38 67 LEU A C 1
ATOM 577 O O . LEU A 1 67 ? 5.254 -7.192 -13.198 1.00 97.38 67 LEU A O 1
ATOM 581 N N . HIS A 1 68 ? 3.031 -7.525 -13.260 1.00 97.56 68 HIS A N 1
ATOM 582 C CA . HIS A 1 68 ? 3.110 -8.983 -13.360 1.00 97.56 68 HIS A CA 1
ATOM 583 C C . HIS A 1 68 ? 3.766 -9.439 -14.662 1.00 97.56 68 HIS A C 1
ATOM 585 O O . HIS A 1 68 ? 4.662 -10.281 -14.613 1.00 97.56 68 HIS A O 1
ATOM 591 N N . ARG A 1 69 ? 3.363 -8.862 -15.799 1.00 97.81 69 ARG A N 1
ATOM 592 C CA . ARG A 1 69 ? 3.945 -9.152 -17.110 1.00 97.81 69 ARG A CA 1
ATOM 593 C C . ARG A 1 69 ? 5.440 -8.855 -17.116 1.00 97.81 69 ARG A C 1
ATOM 595 O O . ARG A 1 69 ? 6.228 -9.741 -17.416 1.00 97.81 69 ARG A O 1
ATOM 602 N N . PHE A 1 70 ? 5.839 -7.661 -16.676 1.00 98.12 70 PHE A N 1
ATOM 603 C CA . PHE A 1 70 ? 7.253 -7.292 -16.588 1.00 98.12 70 PHE A CA 1
ATOM 604 C C . PHE A 1 70 ? 8.047 -8.263 -15.702 1.00 98.12 70 PHE A C 1
ATOM 606 O O . PHE A 1 70 ? 9.152 -8.676 -16.051 1.00 98.12 70 PHE A O 1
ATOM 613 N N . ALA A 1 71 ? 7.493 -8.649 -14.549 1.00 97.62 71 ALA A N 1
ATOM 614 C CA . ALA A 1 71 ? 8.161 -9.571 -13.638 1.00 97.62 71 ALA A CA 1
ATOM 615 C C . ALA A 1 71 ? 8.357 -10.975 -14.229 1.00 97.62 71 ALA A C 1
ATOM 617 O O . ALA A 1 71 ? 9.342 -11.630 -13.888 1.00 97.62 71 ALA A O 1
ATOM 618 N N . ALA A 1 72 ? 7.419 -11.430 -15.064 1.00 96.88 72 ALA A N 1
ATOM 619 C CA . ALA A 1 72 ? 7.447 -12.741 -15.704 1.00 96.88 72 ALA A CA 1
ATOM 620 C C . ALA A 1 72 ? 8.312 -12.766 -16.974 1.00 96.88 72 ALA A C 1
ATOM 622 O O . ALA A 1 72 ? 9.042 -13.727 -17.190 1.00 96.88 72 ALA A O 1
ATOM 623 N N . GLU A 1 73 ? 8.235 -11.719 -17.796 1.00 97.62 73 GLU A N 1
ATOM 624 C CA . GLU A 1 73 ? 8.856 -11.673 -19.126 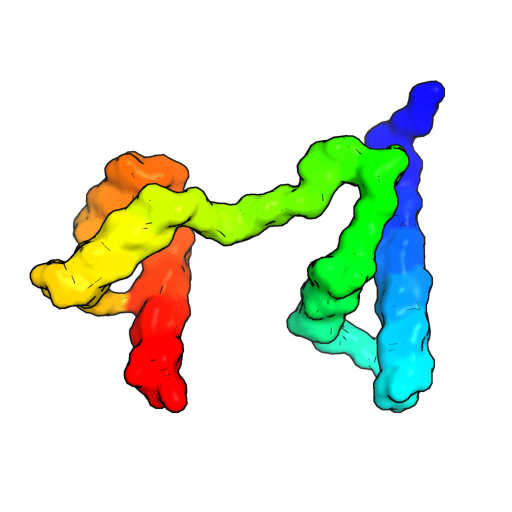1.00 97.62 73 GLU A CA 1
ATOM 625 C C . GLU A 1 73 ? 10.239 -11.008 -19.126 1.00 97.62 73 GLU A C 1
ATOM 627 O O . GLU A 1 73 ? 11.063 -11.321 -19.981 1.00 97.62 73 GLU A O 1
ATOM 632 N N . VAL A 1 74 ? 10.512 -10.099 -18.181 1.00 97.38 74 VAL A N 1
ATOM 633 C CA . VAL A 1 74 ? 11.758 -9.314 -18.145 1.00 97.38 74 VAL A CA 1
ATOM 634 C C . VAL A 1 74 ? 12.604 -9.667 -16.925 1.00 97.38 74 VAL A C 1
ATOM 636 O O . VAL A 1 74 ? 13.679 -10.246 -17.060 1.00 97.38 74 VAL A O 1
ATOM 639 N N . THR A 1 75 ? 12.167 -9.286 -15.718 1.00 97.44 75 THR A N 1
ATOM 640 C CA . THR A 1 75 ? 12.900 -9.587 -14.476 1.00 97.44 75 THR A CA 1
ATOM 641 C C . THR A 1 75 ? 12.078 -9.311 -13.217 1.00 97.44 75 THR A C 1
ATOM 643 O O . THR A 1 75 ? 11.389 -8.299 -13.098 1.00 97.44 75 THR A O 1
ATOM 646 N N . ALA A 1 76 ? 12.242 -10.157 -12.195 1.00 97.25 76 ALA A N 1
ATOM 647 C CA . ALA A 1 76 ? 11.726 -9.906 -10.845 1.00 97.25 76 ALA A CA 1
ATOM 648 C C . ALA A 1 76 ? 12.632 -8.980 -9.998 1.00 97.25 76 ALA A C 1
ATOM 650 O O . ALA A 1 76 ? 12.279 -8.622 -8.865 1.00 97.25 76 ALA A O 1
ATOM 651 N N . ASN A 1 77 ? 13.810 -8.608 -10.513 1.00 97.44 77 ASN A N 1
ATOM 652 C CA . ASN A 1 77 ? 14.807 -7.756 -9.857 1.00 97.44 77 ASN A CA 1
ATOM 653 C C . ASN A 1 77 ? 15.158 -6.546 -10.739 1.00 97.44 77 ASN A C 1
ATOM 655 O O . ASN A 1 77 ? 16.302 -6.440 -11.179 1.00 97.44 77 ASN A O 1
ATOM 659 N N . PRO A 1 78 ? 14.202 -5.641 -11.017 1.00 97.44 78 PRO A N 1
ATOM 660 C CA . PRO A 1 78 ? 14.480 -4.490 -11.863 1.00 97.44 78 PRO A CA 1
ATOM 661 C C . PRO A 1 78 ? 15.534 -3.581 -11.229 1.00 97.44 78 PRO A C 1
ATOM 663 O O . PRO A 1 78 ? 15.489 -3.326 -10.017 1.00 97.44 78 PRO A O 1
ATOM 666 N N . ASP A 1 79 ? 16.448 -3.064 -12.045 1.00 97.69 79 ASP A N 1
ATOM 667 C CA . ASP A 1 79 ? 17.433 -2.064 -11.636 1.00 97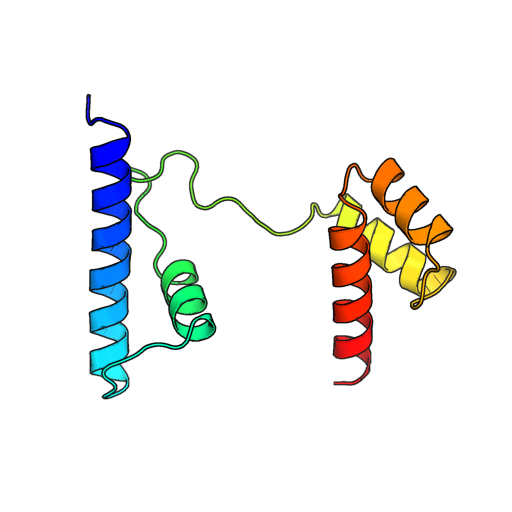.69 79 ASP A CA 1
ATOM 668 C C . ASP A 1 79 ? 16.789 -0.680 -11.401 1.00 97.69 79 ASP A C 1
ATOM 670 O O . ASP A 1 79 ? 15.568 -0.512 -11.446 1.00 97.69 79 ASP A O 1
ATOM 674 N N . LYS A 1 80 ? 17.597 0.337 -11.074 1.00 97.31 80 LYS A N 1
ATOM 675 C CA . LYS A 1 80 ? 17.081 1.689 -10.808 1.00 97.31 80 LYS A CA 1
ATOM 676 C C . LYS A 1 80 ? 16.370 2.288 -12.030 1.00 97.31 80 LYS A C 1
ATOM 678 O O . LYS A 1 80 ? 15.265 2.797 -11.869 1.00 97.31 80 LYS A O 1
ATOM 683 N N . LYS A 1 81 ? 16.965 2.171 -13.218 1.00 97.62 81 LYS A N 1
ATOM 684 C CA . LYS A 1 81 ? 16.451 2.757 -14.462 1.00 97.62 81 LYS A CA 1
ATOM 685 C C . LYS A 1 81 ? 15.142 2.090 -14.883 1.00 97.62 81 LYS A C 1
ATOM 687 O O . LYS A 1 81 ? 14.189 2.773 -15.238 1.00 97.62 81 LYS A O 1
ATOM 692 N N . GLN A 1 82 ? 15.063 0.765 -14.776 1.00 97.75 82 GLN A N 1
ATOM 693 C CA . GLN A 1 82 ? 13.843 0.005 -15.052 1.00 97.75 82 GLN A CA 1
ATOM 694 C C . GLN A 1 82 ? 12.711 0.380 -14.089 1.00 97.75 82 GLN A C 1
ATOM 696 O O . GLN A 1 82 ? 11.573 0.556 -14.513 1.00 97.75 82 GLN A O 1
ATOM 701 N N . ARG A 1 83 ? 13.010 0.543 -12.791 1.00 97.94 83 ARG A N 1
ATOM 702 C CA . ARG A 1 83 ? 12.004 0.978 -11.807 1.00 97.94 83 ARG A CA 1
ATOM 703 C C . ARG A 1 83 ? 11.501 2.392 -12.073 1.00 97.94 83 ARG A C 1
ATOM 705 O O . ARG A 1 83 ? 10.316 2.636 -11.876 1.00 97.94 83 ARG A O 1
ATOM 712 N N . GLU A 1 84 ? 12.382 3.303 -12.474 1.00 98.00 84 GLU A N 1
ATOM 713 C CA . GLU A 1 84 ? 12.018 4.679 -12.829 1.00 98.00 84 GLU A CA 1
ATOM 714 C C . GLU A 1 84 ? 11.141 4.720 -14.085 1.00 98.00 84 GLU A C 1
ATOM 716 O O . GLU A 1 84 ? 10.103 5.374 -14.057 1.00 98.00 84 GLU A O 1
ATOM 721 N N . GLY A 1 85 ? 11.481 3.949 -15.125 1.00 97.81 85 GLY A N 1
ATOM 722 C CA . GLY A 1 85 ? 10.655 3.825 -16.332 1.00 97.81 85 GLY A CA 1
ATOM 723 C C . GLY A 1 85 ? 9.258 3.279 -16.031 1.00 97.81 85 GLY A C 1
ATOM 724 O O . GLY A 1 85 ? 8.264 3.931 -16.323 1.00 97.81 85 GLY A O 1
ATOM 725 N N . LEU A 1 86 ? 9.173 2.152 -15.315 1.00 97.56 86 LEU A N 1
ATOM 726 C CA . LEU A 1 86 ? 7.889 1.578 -14.888 1.00 97.56 86 LEU A CA 1
ATOM 727 C C . LEU A 1 86 ? 7.057 2.556 -14.046 1.00 97.56 86 LEU A C 1
ATOM 729 O O . LEU A 1 86 ? 5.833 2.595 -14.149 1.00 97.56 86 LEU A O 1
ATOM 733 N N . ALA A 1 87 ? 7.712 3.322 -13.173 1.00 97.56 87 ALA A N 1
ATOM 734 C CA . ALA A 1 87 ? 7.040 4.318 -12.352 1.00 97.56 87 ALA A CA 1
ATOM 735 C C . ALA A 1 87 ? 6.436 5.433 -13.215 1.00 97.56 87 ALA A C 1
ATOM 737 O O . ALA A 1 87 ? 5.279 5.794 -13.012 1.00 97.56 87 ALA A O 1
ATOM 738 N N . GLN A 1 88 ? 7.186 5.922 -14.202 1.00 97.56 88 GLN A N 1
ATOM 739 C CA . GLN A 1 88 ? 6.717 6.930 -15.145 1.00 97.56 88 GLN A CA 1
ATOM 740 C C . GLN A 1 88 ? 5.551 6.413 -16.003 1.00 97.56 88 GLN A C 1
ATOM 742 O O . GLN A 1 88 ? 4.512 7.069 -16.058 1.00 97.56 88 GLN A O 1
ATOM 747 N N . ASP A 1 89 ? 5.682 5.223 -16.593 1.00 95.62 89 ASP A N 1
ATOM 748 C CA . ASP A 1 89 ? 4.686 4.644 -17.508 1.00 95.62 89 ASP A CA 1
ATOM 749 C C . ASP A 1 89 ? 3.326 4.407 -16.836 1.00 95.62 89 ASP A C 1
ATOM 751 O O . ASP A 1 89 ? 2.275 4.561 -17.454 1.00 95.62 89 ASP A O 1
ATOM 755 N N . MET A 1 90 ? 3.333 4.049 -15.549 1.00 95.38 90 MET A N 1
ATOM 756 C CA . MET A 1 90 ? 2.126 3.723 -14.781 1.00 95.38 90 MET A CA 1
ATOM 757 C C . MET A 1 90 ? 1.681 4.838 -13.825 1.00 95.38 90 MET A C 1
ATOM 759 O O . MET A 1 90 ? 0.792 4.613 -13.000 1.00 95.38 90 MET A O 1
ATOM 763 N N . ASN A 1 91 ? 2.304 6.021 -13.896 1.00 95.56 91 ASN A N 1
ATOM 764 C CA . ASN A 1 91 ? 2.068 7.143 -12.982 1.00 95.56 91 ASN A CA 1
ATOM 765 C C . ASN A 1 91 ? 2.137 6.733 -11.493 1.00 95.56 91 ASN A C 1
ATOM 767 O O . ASN A 1 91 ? 1.275 7.057 -10.671 1.00 95.56 91 ASN A O 1
ATOM 771 N N . LEU A 1 92 ? 3.168 5.963 -11.149 1.00 95.69 92 LEU A N 1
ATOM 772 C CA . LEU A 1 92 ? 3.476 5.534 -9.790 1.00 95.69 92 LEU A CA 1
ATOM 773 C C . LEU A 1 92 ? 4.721 6.248 -9.273 1.00 95.69 92 LEU A C 1
ATOM 775 O O . LEU A 1 92 ? 5.555 6.745 -10.020 1.00 95.69 92 LEU A O 1
ATOM 779 N N . GLN A 1 93 ? 4.905 6.227 -7.960 1.00 95.81 93 GLN A N 1
ATOM 780 C CA . GLN A 1 93 ? 6.177 6.591 -7.353 1.00 95.81 93 GLN A CA 1
ATOM 781 C C . GLN A 1 93 ? 7.196 5.448 -7.509 1.00 95.81 93 GLN A C 1
ATOM 783 O O . GLN A 1 93 ? 6.839 4.279 -7.324 1.00 95.81 93 GLN A O 1
ATOM 788 N N . PRO A 1 94 ? 8.493 5.727 -7.731 1.00 95.69 94 PRO A N 1
ATOM 789 C CA . PRO A 1 94 ? 9.514 4.675 -7.822 1.00 95.69 94 PRO A CA 1
ATOM 790 C C . PRO A 1 94 ? 9.557 3.748 -6.595 1.00 95.69 94 PRO A C 1
ATOM 792 O O . PRO A 1 94 ? 9.812 2.546 -6.705 1.00 95.69 94 PRO A O 1
ATOM 795 N N . THR A 1 95 ? 9.237 4.281 -5.412 1.00 96.19 95 THR A N 1
ATOM 796 C CA . THR A 1 95 ? 9.130 3.511 -4.163 1.00 96.19 95 THR A CA 1
ATOM 797 C C . THR A 1 95 ? 7.964 2.518 -4.180 1.00 96.19 95 THR A C 1
ATOM 799 O O . THR A 1 95 ? 8.081 1.426 -3.622 1.00 96.19 95 THR A O 1
ATOM 802 N N . GLN A 1 96 ? 6.853 2.848 -4.845 1.00 96.38 96 GLN A N 1
ATOM 803 C CA . GLN A 1 96 ? 5.705 1.957 -5.030 1.00 96.38 96 GLN A CA 1
ATOM 804 C C . GLN A 1 96 ? 6.077 0.755 -5.903 1.00 96.38 96 GLN A C 1
ATOM 806 O O . GLN A 1 96 ? 5.776 -0.383 -5.528 1.00 96.38 96 GLN A O 1
ATOM 811 N N . VAL A 1 97 ? 6.802 0.996 -7.001 1.00 97.69 97 VAL A N 1
ATOM 812 C CA . VAL A 1 97 ? 7.329 -0.055 -7.887 1.00 97.69 97 VAL A CA 1
ATOM 813 C C . VAL A 1 97 ? 8.324 -0.936 -7.130 1.00 97.69 97 VAL A C 1
ATOM 815 O O . VAL A 1 97 ? 8.164 -2.155 -7.084 1.00 97.69 97 VAL A O 1
ATOM 818 N N . TYR A 1 98 ? 9.297 -0.332 -6.440 1.00 97.50 98 TYR A N 1
ATOM 819 C CA . TYR A 1 98 ? 10.257 -1.058 -5.603 1.00 97.50 98 TYR A CA 1
ATOM 820 C C . TYR A 1 98 ? 9.564 -1.989 -4.594 1.00 97.50 98 TYR A C 1
ATOM 822 O O . TYR A 1 98 ? 9.863 -3.186 -4.529 1.00 97.50 98 TYR A O 1
ATOM 830 N N . ASN A 1 99 ? 8.600 -1.457 -3.837 1.00 97.25 99 ASN A N 1
ATOM 831 C CA . ASN A 1 99 ? 7.861 -2.215 -2.831 1.00 97.25 99 ASN A CA 1
ATOM 832 C C . ASN A 1 99 ? 7.030 -3.342 -3.449 1.00 97.25 99 ASN A C 1
ATOM 834 O O . ASN A 1 99 ? 6.913 -4.413 -2.848 1.00 97.25 99 ASN A O 1
ATOM 838 N N . TRP A 1 100 ? 6.458 -3.127 -4.637 1.00 97.44 100 TRP A N 1
ATOM 839 C CA . TRP A 1 100 ? 5.727 -4.169 -5.350 1.00 97.44 100 TRP A CA 1
ATOM 840 C C . TRP A 1 100 ? 6.649 -5.342 -5.698 1.00 97.44 100 TRP A C 1
ATOM 842 O O . TRP A 1 100 ? 6.346 -6.467 -5.304 1.00 97.44 100 TRP A O 1
ATOM 852 N N . PHE A 1 101 ? 7.821 -5.095 -6.297 1.00 98.00 101 PHE A N 1
ATOM 853 C CA . PHE A 1 101 ? 8.771 -6.165 -6.637 1.00 98.00 101 PHE A CA 1
ATOM 854 C C . PHE A 1 101 ? 9.350 -6.855 -5.393 1.00 98.00 101 PHE A C 1
ATOM 856 O O . PHE A 1 101 ? 9.501 -8.078 -5.368 1.00 98.00 101 PHE A O 1
ATOM 863 N N . ALA A 1 102 ? 9.613 -6.110 -4.315 1.00 97.31 102 ALA A N 1
ATOM 864 C CA . ALA A 1 102 ? 10.045 -6.690 -3.042 1.00 97.31 102 ALA A CA 1
ATOM 865 C C . ALA A 1 102 ? 8.979 -7.615 -2.420 1.00 97.31 102 ALA A C 1
ATOM 867 O O . ALA A 1 102 ? 9.309 -8.651 -1.838 1.00 97.31 102 ALA A O 1
ATOM 868 N N . ASN A 1 103 ? 7.696 -7.256 -2.529 1.00 96.44 103 ASN A N 1
ATOM 869 C CA . ASN A 1 103 ? 6.582 -8.105 -2.100 1.00 96.44 103 ASN A CA 1
ATOM 870 C C . ASN A 1 103 ? 6.388 -9.307 -3.031 1.00 96.44 103 ASN A C 1
ATOM 872 O O . ASN A 1 103 ? 6.173 -10.413 -2.540 1.00 96.44 103 ASN A O 1
ATOM 876 N N . TYR A 1 104 ? 6.486 -9.100 -4.345 1.00 96.69 104 TYR A N 1
ATOM 877 C CA . TYR A 1 104 ? 6.373 -10.147 -5.357 1.00 96.69 104 TYR A CA 1
ATOM 878 C C . TYR A 1 104 ? 7.376 -11.268 -5.079 1.00 96.69 104 TYR A C 1
ATOM 880 O O . TYR A 1 104 ? 6.974 -12.406 -4.853 1.00 96.69 104 TYR A O 1
ATOM 888 N N . ARG A 1 105 ? 8.666 -10.933 -4.943 1.00 96.94 105 ARG A N 1
ATOM 889 C CA . ARG A 1 105 ? 9.717 -11.917 -4.640 1.00 96.94 105 ARG A CA 1
ATOM 890 C C . ARG A 1 105 ? 9.518 -12.633 -3.308 1.00 96.94 105 ARG A C 1
ATOM 892 O O . ARG A 1 105 ? 9.819 -13.815 -3.216 1.00 96.94 105 ARG A O 1
ATOM 899 N N . ARG A 1 106 ? 9.023 -11.943 -2.273 1.00 96.38 106 ARG A N 1
ATOM 900 C CA . ARG A 1 106 ? 8.711 -12.588 -0.985 1.00 96.38 106 ARG A CA 1
ATOM 901 C C . ARG A 1 106 ? 7.629 -13.654 -1.131 1.00 96.38 106 ARG A C 1
ATOM 903 O O . ARG A 1 106 ? 7.769 -1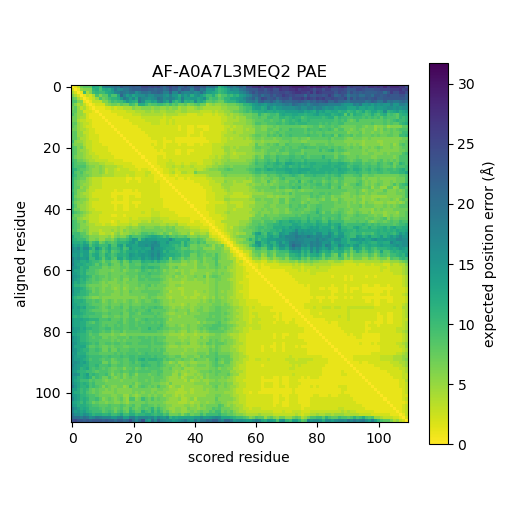4.718 -0.546 1.00 96.38 106 ARG A O 1
ATOM 910 N N . ARG A 1 107 ? 6.591 -13.379 -1.925 1.00 94.44 107 ARG A N 1
ATOM 911 C CA . ARG A 1 107 ? 5.493 -14.325 -2.172 1.00 94.44 107 ARG A CA 1
ATOM 912 C C . ARG A 1 107 ? 5.915 -15.528 -3.008 1.00 94.44 107 ARG A C 1
ATOM 914 O O . ARG A 1 107 ? 5.368 -16.588 -2.789 1.00 94.44 107 ARG A O 1
ATOM 921 N N . GLN A 1 108 ? 6.887 -15.378 -3.909 1.00 90.81 108 GLN A N 1
ATOM 922 C CA . GLN A 1 108 ? 7.420 -16.507 -4.689 1.00 90.81 108 GLN A CA 1
ATOM 923 C C . GLN A 1 108 ? 8.269 -17.484 -3.855 1.00 90.81 108 GLN A C 1
ATOM 925 O O . GLN A 1 108 ? 8.565 -18.579 -4.311 1.00 90.81 108 GLN A O 1
ATOM 930 N N . LYS A 1 109 ? 8.710 -17.076 -2.658 1.00 86.25 109 LYS A N 1
ATOM 931 C CA . LYS A 1 109 ? 9.512 -17.907 -1.743 1.00 86.25 109 LYS A CA 1
ATOM 932 C C . LYS A 1 109 ? 8.686 -18.575 -0.638 1.00 86.25 109 LYS A C 1
ATOM 934 O O . LYS A 1 109 ? 9.264 -19.290 0.172 1.00 86.25 109 LYS A O 1
ATOM 939 N N . SER A 1 110 ? 7.402 -18.230 -0.534 1.00 66.44 110 SER A N 1
ATOM 940 C CA . SER A 1 110 ? 6.465 -18.783 0.456 1.00 66.44 110 SER A CA 1
ATOM 941 C C . SER A 1 110 ? 5.679 -19.916 -0.175 1.00 66.44 110 SER A C 1
ATOM 943 O O . SER A 1 110 ? 5.386 -20.877 0.560 1.00 66.44 110 SER A O 1
#

pLDDT: mean 90.93, std 10.3, range [51.28, 98.12]

Organism: NCBI:txid2585811